Protein AF-W1W1B1-F1 (afdb_monomer_lite)

pLDDT: mean 81.7, std 10.12, range [48.09, 93.38]

Sequence (131 aa):
MFIRAHLIQILFFFVILFIMLIKMYSIADLLGRVLIVGSILFSFISYFIVKSAIMHTFIEYLNDIGVTDSIYWTVLILIIPILTTLIRPLINILDNKSPLVQFLVLFSFIVFILFILLIYMANIAYNIFDI

Structure (mmCIF, N/CA/C/O backbone):
data_AF-W1W1B1-F1
#
_entry.id   AF-W1W1B1-F1
#
loop_
_atom_site.group_PDB
_atom_site.id
_atom_site.type_symbol
_atom_site.label_atom_id
_atom_site.label_alt_id
_atom_site.label_comp_id
_atom_site.label_asym_id
_atom_site.label_entity_id
_atom_site.label_seq_id
_atom_site.pdbx_PDB_ins_code
_atom_site.Cartn_x
_atom_site.Cartn_y
_atom_site.Cartn_z
_atom_site.occupancy
_atom_site.B_iso_or_equiv
_atom_site.auth_seq_id
_atom_site.auth_comp_id
_atom_site.auth_asym_id
_atom_site.auth_atom_id
_atom_site.pdbx_PDB_model_num
ATOM 1 N N . MET A 1 1 ? 28.670 12.551 -8.054 1.00 49.62 1 MET A N 1
ATOM 2 C CA . MET A 1 1 ? 28.802 13.934 -7.528 1.00 49.62 1 MET A CA 1
ATOM 3 C C . MET A 1 1 ? 27.484 14.474 -6.954 1.00 49.62 1 MET A C 1
ATOM 5 O O . MET A 1 1 ? 27.521 15.090 -5.899 1.00 49.62 1 MET A O 1
ATOM 9 N N . PHE A 1 2 ? 26.333 14.161 -7.565 1.00 48.09 2 PHE A N 1
ATOM 10 C CA . PHE A 1 2 ? 24.982 14.560 -7.128 1.00 48.09 2 PHE A CA 1
ATOM 11 C C . PHE A 1 2 ? 24.629 14.174 -5.672 1.00 48.09 2 PHE A C 1
ATOM 13 O O . PHE A 1 2 ? 24.251 15.023 -4.871 1.00 48.09 2 PHE A O 1
ATOM 20 N N . ILE A 1 3 ? 24.872 12.916 -5.279 1.00 51.31 3 ILE A N 1
ATOM 21 C CA . ILE A 1 3 ? 24.551 12.399 -3.932 1.00 51.31 3 ILE A CA 1
ATOM 22 C C . ILE A 1 3 ? 25.295 13.153 -2.814 1.00 51.31 3 ILE A C 1
ATOM 24 O O . ILE A 1 3 ? 24.728 13.383 -1.753 1.00 51.31 3 ILE A O 1
ATOM 28 N N . ARG A 1 4 ? 26.541 13.598 -3.044 1.00 51.84 4 ARG A N 1
ATOM 29 C CA . ARG A 1 4 ? 27.339 14.326 -2.035 1.00 51.84 4 ARG A CA 1
ATOM 30 C C . ARG A 1 4 ? 26.843 15.758 -1.810 1.00 51.84 4 ARG A C 1
ATOM 32 O O . ARG A 1 4 ? 26.901 16.233 -0.683 1.00 51.84 4 ARG A O 1
ATOM 39 N N . ALA A 1 5 ? 26.362 16.422 -2.864 1.00 57.53 5 ALA A N 1
ATOM 40 C CA . ALA A 1 5 ? 25.852 17.793 -2.795 1.00 57.53 5 ALA A CA 1
ATOM 41 C C . ALA A 1 5 ? 24.464 17.866 -2.135 1.00 57.53 5 ALA A C 1
ATOM 43 O O . ALA A 1 5 ? 24.184 18.796 -1.383 1.00 57.53 5 ALA A O 1
ATOM 44 N N . HIS A 1 6 ? 23.623 16.853 -2.357 1.00 55.75 6 HIS A N 1
ATOM 45 C CA . HIS A 1 6 ? 22.270 16.797 -1.797 1.00 55.75 6 HIS A CA 1
ATOM 46 C C . HIS A 1 6 ? 22.178 16.057 -0.458 1.00 55.75 6 HIS A C 1
ATOM 48 O O . HIS A 1 6 ? 21.147 16.144 0.202 1.00 55.75 6 HIS A O 1
ATOM 54 N N . LEU A 1 7 ? 23.248 15.388 -0.006 1.00 61.78 7 LEU A N 1
ATOM 55 C CA . LEU A 1 7 ? 23.266 14.644 1.258 1.00 61.78 7 LEU A CA 1
ATOM 56 C C . LEU A 1 7 ? 22.809 15.508 2.440 1.00 61.78 7 LEU A C 1
ATOM 58 O O . LEU A 1 7 ? 21.963 15.084 3.215 1.00 61.78 7 LEU A O 1
ATOM 62 N N . ILE A 1 8 ? 23.332 16.732 2.550 1.00 68.75 8 ILE A N 1
ATOM 63 C CA . ILE A 1 8 ? 23.003 17.660 3.644 1.00 68.75 8 ILE A CA 1
ATOM 64 C C . ILE A 1 8 ? 21.533 18.089 3.585 1.00 68.75 8 ILE A C 1
ATOM 66 O O . ILE A 1 8 ? 20.877 18.155 4.619 1.00 68.75 8 ILE A O 1
ATOM 70 N N . GLN A 1 9 ? 20.995 18.333 2.387 1.00 68.06 9 GLN A N 1
ATOM 71 C CA . GLN A 1 9 ? 19.591 18.713 2.196 1.00 68.06 9 GLN A CA 1
ATOM 72 C C . GLN A 1 9 ? 18.644 17.555 2.529 1.00 68.06 9 GLN A C 1
ATOM 74 O O . GLN A 1 9 ? 17.640 17.757 3.206 1.00 68.06 9 GLN A O 1
ATOM 79 N N . ILE A 1 10 ? 19.000 16.337 2.114 1.00 69.62 10 ILE A N 1
ATOM 80 C CA . ILE A 1 10 ? 18.270 15.109 2.445 1.00 69.62 10 ILE A CA 1
ATOM 81 C C . ILE A 1 10 ? 18.288 14.887 3.961 1.00 69.62 10 ILE A C 1
ATOM 83 O O . ILE A 1 10 ? 17.246 14.639 4.562 1.00 69.62 10 ILE A O 1
ATOM 87 N N . LEU A 1 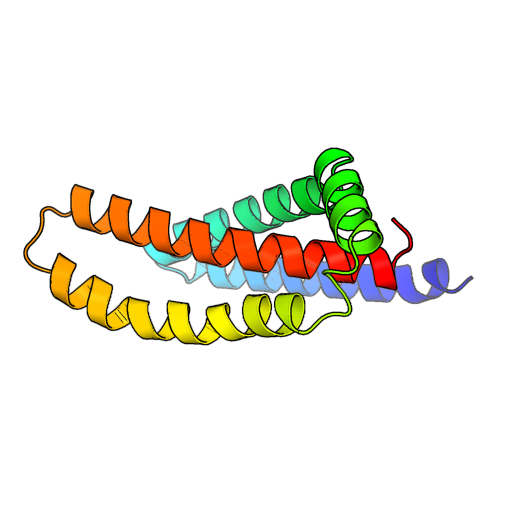11 ? 19.450 15.035 4.600 1.00 69.44 11 LEU A N 1
ATOM 88 C CA . LEU A 1 11 ? 19.600 14.846 6.042 1.00 69.44 11 LEU A CA 1
ATOM 89 C C . LEU A 1 11 ? 18.800 15.894 6.828 1.00 69.44 11 LEU A C 1
ATOM 91 O O . LEU A 1 11 ? 18.107 15.548 7.780 1.00 69.44 11 LEU A O 1
ATOM 95 N N . PHE A 1 12 ? 18.818 17.154 6.388 1.00 74.56 12 PHE A N 1
ATOM 96 C CA . PHE A 1 12 ? 18.024 18.230 6.982 1.00 74.56 12 PHE A CA 1
ATOM 97 C C . PHE A 1 12 ? 16.514 17.994 6.824 1.00 74.56 12 PHE A C 1
ATOM 99 O O . PHE A 1 12 ? 15.762 18.168 7.782 1.00 74.56 12 PHE A O 1
ATOM 106 N N . PHE A 1 13 ? 16.068 17.522 5.655 1.00 70.75 13 PHE A N 1
ATOM 107 C CA . PHE A 1 13 ? 14.673 17.140 5.418 1.00 70.75 13 PHE A CA 1
ATOM 108 C C . PHE A 1 13 ? 14.226 16.004 6.347 1.00 70.75 13 PHE A C 1
ATOM 110 O O . PHE A 1 13 ? 13.178 16.109 6.983 1.00 70.75 13 PHE A O 1
ATOM 117 N N . PHE A 1 14 ? 15.045 14.958 6.498 1.00 73.19 14 PHE A N 1
ATOM 118 C CA . PHE A 1 14 ? 14.767 13.866 7.434 1.00 73.19 14 PHE A CA 1
ATOM 119 C C . PHE A 1 14 ? 14.699 14.354 8.883 1.00 73.19 14 PHE A C 1
ATOM 121 O O . PHE A 1 14 ? 13.777 13.982 9.603 1.00 73.19 14 PHE A O 1
ATOM 128 N N . VAL A 1 15 ? 15.621 15.221 9.311 1.00 73.56 15 VAL A N 1
ATOM 129 C CA . VAL A 1 15 ? 15.606 15.802 10.664 1.00 73.56 15 VAL A CA 1
ATOM 130 C C . VAL A 1 15 ? 14.315 16.589 10.912 1.00 73.56 15 VAL A C 1
ATOM 132 O O . VAL A 1 15 ? 13.674 16.390 11.943 1.00 73.56 15 VAL A O 1
ATOM 135 N N . ILE A 1 16 ? 13.881 17.426 9.964 1.00 75.25 16 ILE A N 1
ATOM 136 C CA . ILE A 1 16 ? 12.613 18.167 10.069 1.00 75.25 16 ILE A CA 1
ATOM 137 C C . ILE A 1 16 ? 11.421 17.208 10.154 1.00 75.25 16 ILE A C 1
ATOM 139 O O . ILE A 1 16 ? 10.547 17.391 11.004 1.00 75.25 16 ILE A O 1
ATOM 143 N N . LEU A 1 17 ? 11.392 16.175 9.309 1.00 74.44 17 LEU A N 1
ATOM 144 C CA . LEU A 1 17 ? 10.331 15.169 9.297 1.00 74.44 17 LEU A CA 1
ATOM 145 C C . LEU A 1 17 ? 10.236 14.440 10.649 1.00 74.44 17 LEU A C 1
ATOM 147 O O . LEU A 1 17 ? 9.143 14.299 11.197 1.00 74.44 17 LEU A O 1
ATOM 151 N N . PHE A 1 18 ? 11.375 14.043 11.225 1.00 74.44 18 PHE A N 1
ATOM 152 C CA . PHE A 1 18 ? 11.439 13.412 12.545 1.00 74.44 18 PHE A CA 1
ATOM 153 C C . PHE A 1 18 ? 10.963 14.347 13.661 1.00 74.44 18 PHE A C 1
ATOM 155 O O . PHE A 1 18 ? 10.161 13.935 14.499 1.00 74.44 18 PHE A O 1
ATOM 162 N N . ILE A 1 19 ? 11.394 15.612 13.663 1.00 74.44 19 ILE A N 1
ATOM 163 C CA . ILE A 1 19 ? 10.936 16.611 14.644 1.00 74.44 19 ILE A CA 1
ATOM 164 C C . ILE A 1 19 ? 9.416 16.804 14.543 1.00 74.44 19 ILE A C 1
ATOM 166 O O . ILE A 1 19 ? 8.725 16.867 15.563 1.00 74.44 19 ILE A O 1
ATOM 170 N N . MET A 1 20 ? 8.877 16.858 13.323 1.00 76.62 20 MET A N 1
ATOM 171 C CA . MET A 1 20 ? 7.441 16.994 13.086 1.00 76.62 20 MET A CA 1
ATOM 172 C C . MET A 1 20 ? 6.661 15.773 13.590 1.00 76.62 20 MET A C 1
ATOM 174 O O . MET A 1 20 ? 5.655 15.942 14.278 1.00 76.62 20 MET A O 1
ATOM 178 N N . LEU A 1 21 ? 7.150 14.559 13.322 1.00 74.19 21 LEU A N 1
ATOM 179 C CA . LEU A 1 21 ? 6.558 13.310 13.812 1.00 74.19 21 LEU A CA 1
ATOM 180 C C . LEU A 1 21 ? 6.558 13.230 15.342 1.00 74.19 21 LEU A C 1
ATOM 182 O O . LEU A 1 21 ? 5.538 12.884 15.931 1.00 74.19 21 LEU A O 1
ATOM 186 N N . ILE A 1 22 ? 7.658 13.613 15.998 1.00 75.38 22 ILE A N 1
ATOM 187 C CA . ILE A 1 22 ? 7.752 13.658 17.468 1.00 75.38 22 ILE A CA 1
ATOM 188 C C . ILE A 1 22 ? 6.744 14.661 18.040 1.00 75.38 22 ILE A C 1
ATOM 190 O O . ILE A 1 22 ? 6.059 14.370 19.023 1.00 75.38 22 ILE A O 1
ATOM 194 N N . LYS A 1 23 ? 6.607 15.834 17.411 1.00 75.38 23 LYS A N 1
ATOM 195 C CA . LYS A 1 23 ? 5.634 16.849 17.826 1.00 75.38 23 LYS A CA 1
ATOM 196 C C . LYS A 1 23 ? 4.193 16.357 17.658 1.00 75.38 23 LYS A C 1
ATOM 198 O O . LYS A 1 23 ? 3.393 16.541 18.572 1.00 75.38 23 LYS A O 1
ATOM 203 N N . MET A 1 24 ? 3.872 15.700 16.542 1.00 73.50 24 MET A N 1
ATOM 204 C CA . MET A 1 24 ? 2.556 15.088 16.321 1.00 73.50 24 MET A CA 1
ATOM 205 C C . MET A 1 24 ? 2.273 13.976 17.335 1.00 73.50 24 MET A C 1
ATOM 207 O O . MET A 1 24 ? 1.194 13.949 17.913 1.00 73.50 24 MET A O 1
ATOM 211 N N . TYR A 1 25 ? 3.252 13.115 17.620 1.00 74.88 25 TYR A N 1
ATOM 212 C CA . TYR A 1 25 ? 3.126 12.051 18.617 1.00 74.88 25 TYR A CA 1
ATOM 213 C C . TYR A 1 25 ? 2.871 12.600 20.029 1.00 74.88 25 TYR A C 1
ATOM 215 O O . TYR A 1 25 ? 2.045 12.069 20.767 1.00 74.88 25 TYR A O 1
ATOM 223 N N . SER A 1 26 ? 3.543 13.693 20.402 1.00 71.44 26 SER A N 1
ATOM 224 C CA . SER A 1 26 ? 3.379 14.329 21.715 1.00 71.44 26 SER A CA 1
ATOM 225 C C . SER A 1 26 ? 1.952 14.846 21.943 1.00 71.44 26 SER A C 1
ATOM 227 O O . SER A 1 26 ? 1.387 14.651 23.021 1.00 71.44 26 SER A O 1
ATOM 229 N N . ILE A 1 27 ? 1.353 15.447 20.910 1.00 79.12 27 ILE A N 1
ATOM 230 C CA . ILE A 1 27 ? 0.033 16.099 20.976 1.00 79.12 27 ILE A CA 1
ATOM 231 C C . ILE A 1 27 ? -1.109 15.111 20.673 1.00 79.12 27 ILE A C 1
ATOM 233 O O . ILE A 1 27 ? -2.254 15.364 21.037 1.00 79.12 27 ILE A O 1
ATOM 237 N N . ALA A 1 28 ? -0.809 13.978 20.034 1.00 75.50 28 ALA A N 1
ATOM 238 C CA . ALA A 1 28 ? -1.786 12.941 19.742 1.00 75.50 28 ALA A CA 1
ATOM 239 C C . ALA A 1 28 ? -2.303 12.254 21.017 1.00 75.50 28 ALA A C 1
ATOM 241 O O . ALA A 1 28 ? -1.557 12.011 21.974 1.00 75.50 28 ALA A O 1
ATOM 242 N N . ASP A 1 29 ? -3.585 11.902 20.992 1.00 78.69 29 ASP A N 1
ATOM 243 C CA . ASP A 1 29 ? -4.222 11.016 21.959 1.00 78.69 29 ASP A CA 1
ATOM 244 C C . ASP A 1 29 ? -3.677 9.580 21.834 1.00 78.69 29 ASP A C 1
ATOM 246 O O . ASP A 1 29 ? -2.877 9.268 20.948 1.00 78.69 29 ASP A O 1
ATOM 250 N N . LEU A 1 30 ? -4.079 8.676 22.737 1.00 78.25 30 LEU A N 1
ATOM 251 C CA . LEU A 1 30 ? -3.573 7.296 22.740 1.00 78.25 30 LEU A CA 1
ATOM 252 C C . LEU A 1 30 ? -3.771 6.613 21.376 1.00 78.25 30 LEU A C 1
ATOM 254 O O . LEU A 1 30 ? -2.870 5.931 20.892 1.00 78.25 30 LEU A O 1
ATOM 258 N N . LEU A 1 31 ? -4.924 6.841 20.743 1.00 70.12 31 LEU A N 1
ATOM 259 C CA . LEU A 1 31 ? -5.253 6.283 19.438 1.00 70.12 31 LEU A CA 1
ATOM 260 C C . LEU A 1 31 ? -4.371 6.890 18.337 1.00 70.12 31 LEU A C 1
ATOM 262 O O . LEU A 1 31 ? -3.758 6.146 17.572 1.00 70.12 31 LEU A O 1
ATOM 266 N N . GLY A 1 32 ? -4.217 8.215 18.292 1.00 71.88 32 GLY A N 1
ATOM 267 C CA . GLY A 1 32 ? -3.332 8.886 17.341 1.00 71.88 32 GLY A CA 1
ATOM 268 C C . GLY A 1 32 ? -1.865 8.473 17.492 1.00 71.88 32 GLY A C 1
ATOM 269 O O . GLY A 1 32 ? -1.181 8.260 16.492 1.00 71.88 32 GLY A O 1
ATOM 270 N N . ARG A 1 33 ? -1.381 8.259 18.721 1.00 77.75 33 ARG A N 1
ATOM 271 C CA . ARG A 1 33 ? -0.024 7.743 18.987 1.00 77.75 33 ARG A CA 1
ATOM 272 C C . ARG A 1 33 ? 0.180 6.341 18.425 1.00 77.75 33 ARG A C 1
ATOM 274 O O . ARG A 1 33 ? 1.196 6.090 17.777 1.00 77.75 33 ARG A O 1
ATOM 281 N N . VAL A 1 34 ? -0.788 5.447 18.636 1.00 75.44 34 VAL A N 1
ATOM 282 C CA . VAL A 1 34 ? -0.761 4.082 18.086 1.00 75.44 34 VAL A CA 1
ATOM 283 C C . VAL A 1 34 ? -0.772 4.114 16.557 1.00 75.44 34 VAL A C 1
ATOM 285 O O . VAL A 1 34 ? 0.004 3.390 15.937 1.00 75.44 34 VAL A O 1
ATOM 288 N N . LEU A 1 35 ? -1.572 4.988 15.940 1.00 73.50 35 LEU A N 1
ATOM 289 C CA . LEU A 1 35 ? -1.600 5.149 14.483 1.00 73.50 35 LEU A CA 1
ATOM 290 C C . LEU A 1 35 ? -0.274 5.675 13.918 1.00 73.50 35 LEU A C 1
ATOM 292 O O . LEU A 1 35 ? 0.175 5.181 12.887 1.00 73.50 35 LEU A O 1
ATOM 296 N N . ILE A 1 36 ? 0.374 6.636 14.585 1.00 75.75 36 ILE A N 1
ATOM 297 C CA . ILE A 1 36 ? 1.681 7.169 14.164 1.00 75.75 36 ILE A CA 1
ATOM 298 C C . ILE A 1 36 ? 2.762 6.085 14.242 1.00 75.75 36 ILE A C 1
ATOM 300 O O . ILE A 1 36 ? 3.528 5.900 13.302 1.00 75.75 36 ILE A O 1
ATOM 304 N N . VAL A 1 37 ? 2.832 5.337 15.344 1.00 79.62 37 VAL A N 1
ATOM 305 C CA . VAL A 1 37 ? 3.817 4.250 15.480 1.00 79.62 37 VAL A CA 1
ATOM 306 C C . VAL A 1 37 ? 3.530 3.132 14.479 1.00 79.62 37 VAL A C 1
ATOM 308 O O . VAL A 1 37 ? 4.448 2.633 13.828 1.00 79.62 37 VAL A O 1
ATOM 311 N N . GLY A 1 38 ? 2.255 2.777 14.307 1.00 77.88 38 GLY A N 1
ATOM 312 C CA . GLY A 1 38 ? 1.814 1.791 13.327 1.00 77.88 38 GLY A CA 1
ATOM 313 C C . GLY A 1 38 ? 2.166 2.186 11.895 1.00 77.88 38 GLY A C 1
ATOM 314 O O . GLY A 1 38 ? 2.651 1.345 11.143 1.00 77.88 38 GLY A O 1
ATOM 315 N N . SER A 1 39 ? 2.002 3.458 11.520 1.00 74.62 39 SER A N 1
ATOM 316 C CA . SER A 1 39 ? 2.336 3.938 10.175 1.00 74.62 39 SER A CA 1
ATOM 317 C C . SER A 1 39 ? 3.842 3.944 9.915 1.00 74.62 39 SER A C 1
ATOM 319 O O . SER A 1 39 ? 4.262 3.576 8.817 1.00 74.62 39 SER A O 1
ATOM 321 N N . ILE A 1 40 ? 4.666 4.272 10.917 1.00 79.88 40 ILE A N 1
ATOM 322 C CA . ILE A 1 40 ? 6.131 4.180 10.820 1.00 79.88 40 ILE A CA 1
ATOM 323 C C . ILE A 1 40 ? 6.558 2.722 10.624 1.00 79.88 40 ILE A C 1
ATOM 325 O O . ILE A 1 40 ? 7.312 2.423 9.696 1.00 79.88 40 ILE A O 1
ATOM 329 N N . LEU A 1 41 ? 6.053 1.807 11.459 1.00 82.56 41 LEU A N 1
ATOM 330 C CA . LEU A 1 41 ? 6.348 0.375 11.346 1.00 82.56 41 LEU A CA 1
ATOM 331 C C . LEU A 1 41 ? 5.908 -0.180 9.991 1.00 82.56 41 LEU A C 1
ATOM 333 O O . LEU A 1 41 ? 6.687 -0.855 9.319 1.00 82.56 41 LEU A O 1
ATOM 337 N N . PHE A 1 42 ? 4.691 0.149 9.561 1.00 81.12 42 PHE A N 1
ATOM 338 C CA . PHE A 1 42 ? 4.168 -0.249 8.261 1.00 81.12 42 PHE A CA 1
ATOM 339 C C . PHE A 1 42 ? 5.027 0.286 7.109 1.00 81.12 42 PHE A C 1
ATOM 341 O O . PHE A 1 42 ? 5.336 -0.462 6.183 1.00 81.12 42 PHE A O 1
ATOM 348 N N . SER A 1 43 ? 5.468 1.546 7.179 1.00 80.50 43 SER A N 1
ATOM 349 C CA . SER A 1 43 ? 6.344 2.149 6.165 1.00 80.50 43 SER A CA 1
ATOM 350 C C . SER A 1 43 ? 7.696 1.440 6.094 1.00 80.50 43 SER A C 1
ATOM 352 O O . SER A 1 43 ? 8.192 1.163 5.004 1.00 80.50 43 SER A O 1
ATOM 354 N N . PHE A 1 44 ? 8.277 1.097 7.248 1.00 84.12 44 PHE A N 1
ATOM 355 C CA . PHE A 1 44 ? 9.538 0.362 7.317 1.00 84.12 44 PHE A CA 1
ATOM 356 C C . PHE A 1 44 ? 9.397 -1.038 6.711 1.00 84.12 44 PHE A C 1
ATOM 358 O O . PHE A 1 44 ? 10.177 -1.403 5.837 1.00 84.12 44 PHE A O 1
ATOM 365 N N . ILE A 1 45 ? 8.364 -1.794 7.096 1.00 86.31 45 ILE A N 1
ATOM 366 C CA . ILE A 1 45 ? 8.079 -3.122 6.528 1.00 86.31 45 ILE A CA 1
ATOM 367 C C . ILE A 1 45 ? 7.863 -3.026 5.013 1.00 86.31 45 ILE A C 1
ATOM 369 O O . ILE A 1 45 ? 8.457 -3.791 4.257 1.00 86.31 45 ILE A O 1
ATOM 373 N N . SER A 1 46 ? 7.072 -2.051 4.563 1.00 86.00 46 SER A N 1
ATOM 374 C CA . SER A 1 46 ? 6.794 -1.815 3.143 1.00 86.00 46 SER A CA 1
ATOM 375 C C . SER A 1 46 ? 8.071 -1.553 2.347 1.00 86.00 46 SER A C 1
ATOM 377 O O . SER A 1 46 ? 8.238 -2.118 1.270 1.00 86.00 46 SER A O 1
ATOM 379 N N . TYR A 1 47 ? 9.003 -0.765 2.895 1.00 85.69 47 TYR A N 1
ATOM 380 C CA . TYR A 1 47 ? 10.308 -0.524 2.279 1.00 85.69 47 TYR A CA 1
ATOM 381 C C . TYR A 1 47 ? 11.091 -1.825 2.050 1.00 85.69 47 TYR A C 1
ATOM 383 O O . TYR A 1 47 ? 11.607 -2.038 0.954 1.00 85.69 47 TYR A O 1
ATOM 391 N N . PHE A 1 48 ? 11.149 -2.723 3.041 1.00 87.50 48 PHE A N 1
ATOM 392 C CA . PHE A 1 48 ? 11.831 -4.013 2.870 1.00 87.50 48 PHE A CA 1
ATOM 393 C C . PHE A 1 48 ? 11.143 -4.916 1.859 1.00 87.50 48 PHE A C 1
ATOM 395 O O . PHE A 1 48 ? 11.836 -5.587 1.102 1.00 87.50 48 PHE A O 1
ATOM 402 N N . ILE A 1 49 ? 9.807 -4.944 1.833 1.00 87.75 49 ILE A N 1
ATOM 403 C CA . ILE A 1 49 ? 9.083 -5.766 0.860 1.00 87.75 49 ILE A CA 1
ATOM 404 C C . ILE A 1 49 ? 9.346 -5.250 -0.554 1.00 87.75 49 ILE A C 1
ATOM 406 O O . ILE A 1 49 ? 9.704 -6.048 -1.414 1.00 87.75 49 ILE A O 1
ATOM 410 N N . VAL A 1 50 ? 9.234 -3.938 -0.784 1.00 86.94 50 VAL A N 1
ATOM 411 C CA . VAL A 1 50 ? 9.516 -3.320 -2.090 1.00 86.94 50 VAL A CA 1
ATOM 412 C C . VAL A 1 50 ? 10.923 -3.669 -2.572 1.00 86.94 50 VAL A C 1
ATOM 414 O O . VAL A 1 50 ? 11.090 -4.015 -3.731 1.00 86.94 50 VAL A O 1
ATOM 417 N N . LYS A 1 51 ? 11.910 -3.648 -1.671 1.00 84.88 51 LYS A N 1
ATOM 418 C CA . LYS A 1 51 ? 13.315 -3.935 -1.988 1.00 84.88 51 LYS A CA 1
ATOM 419 C C . LYS A 1 51 ? 13.690 -5.422 -1.948 1.00 84.88 51 LYS A C 1
ATOM 421 O O . LYS A 1 51 ? 14.867 -5.772 -2.034 1.00 84.88 51 LYS A O 1
ATOM 426 N N . SER A 1 52 ? 12.726 -6.305 -1.697 1.00 89.12 52 SER A N 1
ATOM 427 C CA . SER A 1 52 ? 12.990 -7.736 -1.554 1.00 89.12 52 SER A CA 1
ATOM 428 C C . SER A 1 52 ? 13.144 -8.399 -2.919 1.00 89.12 52 SER A C 1
ATOM 430 O O . SER A 1 52 ? 12.382 -8.112 -3.838 1.00 89.12 52 SER A O 1
ATOM 432 N N . ALA A 1 53 ? 14.062 -9.364 -3.035 1.00 89.12 53 ALA A N 1
ATOM 433 C CA . ALA A 1 53 ? 14.264 -10.126 -4.272 1.00 89.12 53 ALA A CA 1
ATOM 434 C C . ALA A 1 53 ? 12.970 -10.782 -4.795 1.00 89.12 53 ALA A C 1
ATOM 436 O O . ALA A 1 53 ? 12.772 -10.893 -6.000 1.00 89.12 53 ALA A O 1
ATOM 437 N N . ILE A 1 54 ? 12.071 -11.178 -3.886 1.00 90.94 54 ILE A N 1
ATOM 438 C CA . ILE A 1 54 ? 10.768 -11.757 -4.233 1.00 90.94 54 ILE A CA 1
ATOM 439 C C . ILE A 1 54 ? 9.899 -10.729 -4.960 1.00 90.94 54 ILE A C 1
ATOM 441 O O . ILE A 1 54 ? 9.326 -11.049 -5.997 1.00 90.94 54 ILE A O 1
ATOM 445 N N . MET A 1 55 ? 9.808 -9.503 -4.436 1.00 91.44 55 MET A N 1
ATOM 446 C CA . MET A 1 55 ? 9.039 -8.441 -5.083 1.00 91.44 55 MET A CA 1
ATOM 447 C C . MET A 1 55 ? 9.663 -8.042 -6.422 1.00 91.44 55 MET A C 1
ATOM 449 O O . MET A 1 55 ? 8.927 -7.894 -7.390 1.00 91.44 55 MET A O 1
ATOM 453 N N . HIS A 1 56 ? 10.995 -7.955 -6.510 1.00 88.25 56 HIS A N 1
ATOM 454 C CA . HIS A 1 56 ? 11.685 -7.702 -7.782 1.00 88.25 56 HIS A CA 1
ATOM 455 C C . HIS A 1 56 ? 11.350 -8.764 -8.831 1.00 88.25 56 HIS A C 1
ATOM 457 O O . HIS A 1 56 ? 10.826 -8.431 -9.888 1.00 88.25 56 HIS A O 1
ATOM 463 N N . THR A 1 57 ? 11.528 -10.045 -8.494 1.00 92.00 57 THR A N 1
ATOM 464 C CA . THR A 1 57 ? 1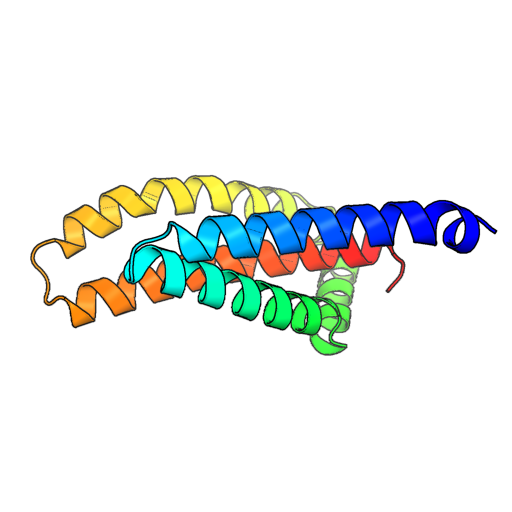1.198 -11.166 -9.395 1.00 92.00 57 THR A CA 1
ATOM 465 C C . THR A 1 57 ? 9.724 -11.137 -9.810 1.00 92.00 57 THR A C 1
ATOM 467 O O . THR A 1 57 ? 9.374 -11.472 -10.938 1.00 92.00 57 THR A O 1
ATOM 470 N N . PHE A 1 58 ? 8.832 -10.737 -8.900 1.00 92.12 58 PHE A N 1
ATOM 471 C CA . PHE A 1 58 ? 7.411 -10.606 -9.199 1.00 92.12 58 PHE A CA 1
ATOM 472 C C . PHE A 1 58 ? 7.124 -9.475 -10.197 1.00 92.12 58 PHE A C 1
ATOM 474 O O . PHE A 1 58 ? 6.352 -9.686 -11.128 1.00 92.12 58 PHE A O 1
ATOM 481 N N . ILE A 1 59 ? 7.742 -8.301 -10.038 1.00 91.00 59 ILE A N 1
ATOM 482 C CA . ILE A 1 59 ? 7.596 -7.189 -10.990 1.00 91.00 59 ILE A CA 1
ATOM 483 C C . ILE A 1 59 ? 8.202 -7.548 -12.351 1.00 91.00 59 ILE A C 1
ATOM 485 O O . ILE A 1 59 ? 7.552 -7.313 -13.366 1.00 91.00 59 ILE A O 1
ATOM 489 N N . GLU A 1 60 ? 9.377 -8.179 -12.385 1.00 90.81 60 GLU A N 1
ATOM 490 C CA . GLU A 1 60 ? 9.986 -8.685 -13.625 1.00 90.81 60 GLU A CA 1
ATOM 491 C C . GLU A 1 60 ? 9.058 -9.663 -14.341 1.00 90.81 60 GLU A C 1
ATOM 493 O O . GLU A 1 60 ? 8.771 -9.483 -15.520 1.00 90.81 60 GLU A O 1
ATOM 498 N N . TYR A 1 61 ? 8.476 -10.619 -13.614 1.00 92.62 61 TYR A N 1
ATOM 499 C CA . TYR A 1 61 ? 7.486 -11.527 -14.182 1.00 92.62 61 TYR A CA 1
ATOM 500 C C . TYR A 1 61 ? 6.293 -10.777 -14.793 1.00 92.62 61 TYR A C 1
ATOM 502 O O . TYR A 1 61 ? 5.851 -11.126 -15.886 1.00 92.62 61 TYR A O 1
ATOM 510 N N . LEU A 1 62 ? 5.768 -9.745 -14.117 1.00 90.88 62 LEU A N 1
ATOM 511 C CA . LEU A 1 62 ? 4.669 -8.928 -14.644 1.00 90.88 62 LEU A CA 1
ATOM 512 C C . LEU A 1 62 ? 5.074 -8.129 -15.892 1.00 90.88 62 LEU A C 1
ATOM 514 O O . LEU A 1 62 ? 4.247 -7.974 -16.794 1.00 90.88 62 LEU A O 1
ATOM 518 N N . ASN A 1 63 ? 6.314 -7.640 -15.951 1.00 89.56 63 ASN A N 1
ATOM 519 C CA . ASN A 1 63 ? 6.876 -6.980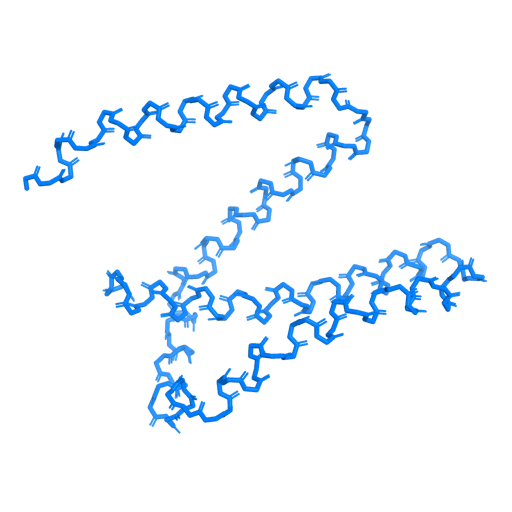 -17.129 1.00 89.56 63 ASN A CA 1
ATOM 520 C C . ASN A 1 63 ? 7.000 -7.966 -18.301 1.00 89.56 63 ASN A C 1
ATOM 522 O O . ASN A 1 63 ? 6.550 -7.660 -19.403 1.00 89.56 63 ASN A O 1
ATOM 526 N N . ASP A 1 64 ? 7.525 -9.168 -18.053 1.00 90.75 64 ASP A N 1
ATOM 527 C CA . ASP A 1 64 ? 7.763 -10.202 -19.068 1.00 90.75 64 ASP A CA 1
ATOM 528 C C . ASP A 1 64 ? 6.471 -10.666 -19.748 1.00 90.75 64 ASP A C 1
ATOM 530 O O . ASP A 1 64 ? 6.433 -10.887 -20.959 1.00 90.75 64 ASP A O 1
ATOM 534 N N . ILE A 1 65 ? 5.378 -10.780 -18.986 1.00 92.00 65 ILE A N 1
ATOM 535 C CA . ILE A 1 65 ? 4.053 -11.106 -19.537 1.00 92.00 65 ILE A CA 1
ATOM 536 C C . ILE A 1 65 ? 3.315 -9.878 -20.099 1.00 92.00 65 ILE A C 1
ATOM 538 O O . ILE A 1 65 ? 2.156 -9.988 -20.506 1.00 92.00 65 ILE A O 1
ATOM 542 N N . GLY A 1 66 ? 3.956 -8.706 -20.109 1.00 86.25 66 GLY A N 1
ATOM 543 C CA . GLY A 1 66 ? 3.427 -7.459 -20.655 1.00 86.25 66 GLY A CA 1
ATOM 544 C C . GLY A 1 66 ? 2.290 -6.841 -19.841 1.00 86.25 66 GLY A C 1
ATOM 545 O O . GLY A 1 66 ? 1.496 -6.086 -20.395 1.00 86.25 66 GLY A O 1
ATOM 546 N N . VAL A 1 67 ? 2.152 -7.157 -18.549 1.00 89.44 67 VAL A N 1
ATOM 547 C CA . VAL A 1 67 ? 1.059 -6.631 -17.716 1.00 89.44 67 VAL A CA 1
ATOM 548 C C . VAL A 1 67 ? 1.274 -5.164 -17.368 1.00 89.44 67 VAL A C 1
ATOM 550 O O . VAL A 1 67 ? 0.316 -4.400 -17.470 1.00 89.44 67 VAL A O 1
ATOM 553 N N . THR A 1 68 ? 2.481 -4.758 -16.989 1.00 83.75 68 THR A N 1
ATOM 554 C CA . THR A 1 68 ? 2.789 -3.422 -16.439 1.00 83.75 68 THR A CA 1
ATOM 555 C C . THR A 1 68 ? 2.584 -2.262 -17.417 1.00 83.75 68 THR A C 1
ATOM 557 O O . THR A 1 68 ? 2.173 -1.187 -16.989 1.00 83.75 68 THR A O 1
ATOM 560 N N . ASP A 1 69 ? 2.740 -2.503 -18.721 1.00 82.50 69 ASP A N 1
ATOM 561 C CA . ASP A 1 69 ? 2.474 -1.524 -19.790 1.00 82.50 69 ASP A CA 1
ATOM 562 C C . ASP A 1 69 ? 1.102 -1.713 -20.467 1.00 82.50 69 ASP A C 1
ATOM 564 O O . ASP A 1 69 ? 0.784 -1.079 -21.476 1.00 82.50 69 ASP A O 1
ATOM 568 N N . SER A 1 70 ? 0.256 -2.591 -19.924 1.00 88.12 70 SER A N 1
ATOM 569 C CA . SER A 1 70 ? -1.050 -2.905 -20.504 1.00 88.12 70 SER A CA 1
ATOM 570 C C . SER A 1 70 ? -2.218 -2.209 -19.806 1.00 88.12 70 SER A C 1
ATOM 572 O O . SER A 1 70 ? -2.127 -1.648 -18.710 1.00 88.12 70 SER A O 1
ATOM 574 N N . ILE A 1 71 ? -3.396 -2.361 -20.415 1.00 87.81 71 ILE A N 1
ATOM 575 C CA . ILE A 1 71 ? -4.667 -1.975 -19.804 1.00 87.81 71 ILE A CA 1
ATOM 576 C C . ILE A 1 71 ? -4.909 -2.663 -18.451 1.00 87.81 71 ILE A C 1
ATOM 578 O O . ILE A 1 71 ? -5.555 -2.070 -17.588 1.00 87.81 71 ILE A O 1
ATOM 582 N N . TYR A 1 72 ? -4.358 -3.861 -18.216 1.00 88.12 72 TYR A N 1
ATOM 583 C CA . TYR A 1 72 ? -4.505 -4.568 -16.941 1.00 88.12 72 TYR A CA 1
ATOM 584 C C . TYR A 1 72 ? -3.865 -3.792 -15.787 1.00 88.12 72 TYR A C 1
ATOM 586 O O . TYR A 1 72 ? -4.449 -3.719 -14.707 1.00 88.12 72 TYR A O 1
ATOM 594 N N . TRP A 1 73 ? -2.723 -3.140 -16.024 1.00 89.81 73 TRP A N 1
ATOM 595 C CA . TRP A 1 73 ? -2.073 -2.288 -15.029 1.00 89.81 73 TRP A CA 1
ATOM 596 C C . TRP A 1 73 ? -2.898 -1.045 -14.706 1.00 89.81 73 TRP A C 1
ATOM 598 O O . TRP A 1 73 ? -3.086 -0.687 -13.543 1.00 89.81 73 TRP A O 1
ATOM 608 N N . THR A 1 74 ? -3.474 -0.422 -15.735 1.00 86.81 74 THR A N 1
ATOM 609 C CA . THR A 1 74 ? -4.359 0.737 -15.554 1.00 86.81 74 THR A CA 1
ATOM 610 C C . THR A 1 74 ? -5.607 0.353 -14.758 1.00 86.81 74 THR A C 1
ATOM 612 O O . THR A 1 74 ? -5.988 1.058 -13.826 1.00 86.81 74 THR A O 1
ATOM 615 N N . VAL A 1 75 ? -6.217 -0.794 -15.069 1.00 89.81 75 VAL A N 1
ATOM 616 C CA . VAL A 1 75 ? -7.368 -1.327 -14.324 1.00 89.81 75 VAL A CA 1
ATOM 617 C C . VAL A 1 75 ? -6.995 -1.622 -12.869 1.00 89.81 75 VAL A C 1
ATOM 619 O O . VAL A 1 75 ? -7.756 -1.265 -11.969 1.00 89.81 75 VAL A O 1
ATOM 622 N N . LEU A 1 76 ? -5.818 -2.207 -12.620 1.00 88.19 76 LEU A N 1
ATOM 623 C CA . LEU A 1 76 ? -5.319 -2.480 -11.271 1.00 88.19 76 LEU A CA 1
ATOM 624 C C . LEU A 1 76 ? -5.184 -1.197 -10.440 1.00 88.19 76 LEU A C 1
ATOM 626 O O . LEU A 1 76 ? -5.564 -1.183 -9.276 1.00 88.19 76 LEU A O 1
ATOM 630 N N . ILE A 1 77 ? -4.689 -0.103 -11.019 1.00 85.56 77 ILE A N 1
ATOM 631 C CA . ILE A 1 77 ? -4.563 1.175 -10.302 1.00 85.56 77 ILE A CA 1
ATOM 632 C C . ILE A 1 77 ? -5.941 1.808 -10.076 1.00 85.56 77 ILE A C 1
ATOM 634 O O . ILE A 1 77 ? -6.237 2.291 -8.981 1.00 85.56 77 ILE A O 1
ATOM 638 N N . LEU A 1 78 ? -6.812 1.778 -11.088 1.00 88.00 78 LEU A N 1
ATOM 639 C CA . LEU A 1 78 ? -8.161 2.346 -11.013 1.00 88.00 78 LEU A CA 1
ATOM 640 C C . LEU A 1 78 ? -9.072 1.616 -10.020 1.00 88.00 78 LEU A C 1
ATOM 642 O O . LEU A 1 78 ? -10.060 2.196 -9.566 1.00 88.00 78 LEU A O 1
ATOM 646 N N . ILE A 1 79 ? -8.747 0.383 -9.627 1.00 89.50 79 ILE A N 1
ATOM 647 C CA . ILE A 1 79 ? -9.514 -0.319 -8.596 1.00 89.50 79 ILE A CA 1
ATOM 648 C C . ILE A 1 79 ? -9.309 0.292 -7.205 1.00 89.50 79 ILE A C 1
ATOM 650 O O . ILE A 1 79 ? -10.211 0.221 -6.378 1.00 89.50 79 ILE A O 1
ATOM 654 N N . ILE A 1 80 ? -8.173 0.949 -6.943 1.00 85.69 80 ILE A N 1
ATOM 655 C CA . ILE A 1 80 ? -7.858 1.556 -5.640 1.00 85.69 80 ILE A CA 1
ATOM 656 C C . ILE A 1 80 ? -8.902 2.609 -5.227 1.00 85.69 80 ILE A C 1
ATOM 658 O O . ILE A 1 80 ? -9.460 2.481 -4.130 1.00 85.69 80 ILE A O 1
ATOM 662 N N . PRO A 1 81 ? -9.229 3.632 -6.046 1.00 84.56 81 PRO A N 1
ATOM 663 C CA . PRO A 1 81 ? -10.265 4.595 -5.680 1.00 84.56 81 PRO A CA 1
ATOM 664 C C . PRO A 1 81 ? -11.633 3.924 -5.514 1.00 84.56 81 PRO A C 1
ATOM 666 O O . PRO A 1 81 ? -12.351 4.258 -4.575 1.00 84.56 81 PRO A O 1
ATOM 669 N N . ILE A 1 82 ? -11.968 2.927 -6.342 1.00 88.62 82 ILE A N 1
ATOM 670 C CA . ILE A 1 82 ? -13.223 2.170 -6.214 1.00 88.62 82 ILE A CA 1
ATOM 671 C C . ILE A 1 82 ? -13.279 1.459 -4.856 1.00 88.62 82 ILE A C 1
ATOM 673 O O . ILE A 1 82 ? -14.223 1.665 -4.096 1.00 88.62 82 ILE A O 1
ATOM 677 N N . LEU A 1 83 ? -12.250 0.694 -4.491 1.00 89.25 83 LEU A N 1
ATOM 678 C CA . LEU A 1 83 ? -12.163 0.018 -3.193 1.00 89.25 83 LEU A CA 1
ATOM 679 C C . LEU A 1 83 ? -12.231 1.011 -2.029 1.00 89.25 83 LEU A C 1
ATOM 681 O O . LEU A 1 83 ? -12.886 0.749 -1.024 1.00 89.25 83 LEU A O 1
ATOM 685 N N . THR A 1 84 ? -11.629 2.188 -2.185 1.00 85.19 84 THR A N 1
ATOM 686 C CA . THR A 1 84 ? -11.660 3.241 -1.162 1.00 85.19 84 THR A CA 1
ATOM 687 C C . THR A 1 84 ? -13.083 3.766 -0.940 1.00 85.19 84 THR A C 1
ATOM 689 O O . THR A 1 84 ? -13.488 3.989 0.202 1.00 85.19 84 THR A O 1
ATOM 692 N N . THR A 1 85 ? -13.896 3.891 -1.996 1.00 88.88 85 THR A N 1
ATOM 693 C CA . THR A 1 85 ? -15.314 4.279 -1.854 1.00 88.88 85 THR A CA 1
ATOM 694 C C . THR A 1 85 ? -16.152 3.236 -1.111 1.00 88.88 85 THR A C 1
ATOM 696 O O . THR A 1 85 ? -17.141 3.599 -0.473 1.00 88.88 85 THR A O 1
ATOM 699 N N . LEU A 1 86 ? -15.737 1.963 -1.119 1.00 91.31 86 LEU A N 1
ATOM 700 C CA . LEU A 1 86 ? -16.424 0.873 -0.420 1.00 91.31 86 LEU A CA 1
ATOM 701 C C . LEU A 1 86 ? -16.173 0.858 1.092 1.00 91.31 86 LEU A C 1
ATOM 703 O O . LEU A 1 86 ? -16.929 0.206 1.811 1.00 91.31 86 LEU A O 1
ATOM 707 N N . ILE A 1 87 ? -15.192 1.613 1.599 1.00 87.69 87 ILE A N 1
ATOM 708 C CA . ILE A 1 87 ? -14.899 1.683 3.040 1.00 87.69 87 ILE A CA 1
ATOM 709 C C . ILE A 1 87 ? -16.133 2.140 3.825 1.00 87.69 87 ILE A C 1
ATOM 711 O O . ILE A 1 87 ? -16.478 1.547 4.843 1.00 87.69 87 ILE A O 1
ATOM 715 N N . ARG A 1 88 ? -16.841 3.171 3.350 1.00 86.88 88 ARG A N 1
ATOM 716 C CA . ARG A 1 88 ? -18.010 3.711 4.060 1.00 86.88 88 ARG A CA 1
ATOM 717 C C . ARG A 1 88 ? -19.201 2.739 4.073 1.00 86.88 88 ARG A C 1
ATOM 719 O O . ARG A 1 88 ? -19.723 2.489 5.158 1.00 86.88 88 ARG A O 1
ATOM 726 N N . PRO A 1 89 ? -19.617 2.146 2.937 1.00 89.75 89 PRO A N 1
ATOM 727 C CA . PRO A 1 89 ? -20.576 1.043 2.937 1.00 89.75 89 PRO A CA 1
ATOM 728 C C . PRO A 1 89 ? -20.174 -0.115 3.858 1.00 89.75 89 PRO A C 1
ATOM 730 O O . PRO A 1 89 ? -21.017 -0.633 4.585 1.00 89.75 89 PRO A O 1
ATOM 733 N N . LEU A 1 90 ? -18.892 -0.491 3.866 1.00 90.56 90 LEU A N 1
ATOM 734 C CA . LEU A 1 90 ? -18.377 -1.572 4.702 1.00 90.56 90 LEU A CA 1
ATOM 735 C C . LEU A 1 90 ? -18.532 -1.255 6.195 1.00 90.56 90 LEU A C 1
ATOM 737 O O . LEU A 1 90 ? -19.052 -2.084 6.935 1.00 90.56 90 LEU A O 1
ATOM 741 N N . ILE A 1 91 ? -18.160 -0.045 6.624 1.00 90.75 91 ILE A N 1
ATOM 742 C CA . ILE A 1 91 ? -18.361 0.422 8.006 1.00 90.75 91 ILE A CA 1
ATOM 743 C C . ILE A 1 91 ? -19.845 0.351 8.387 1.00 90.75 91 ILE A C 1
ATOM 745 O O . ILE A 1 91 ? -20.177 -0.203 9.429 1.00 90.75 91 ILE A O 1
ATOM 749 N N . ASN A 1 92 ? -20.745 0.829 7.522 1.00 93.38 92 ASN A N 1
ATOM 750 C CA . ASN A 1 92 ? -22.184 0.830 7.803 1.00 93.38 92 ASN A CA 1
ATOM 751 C C . ASN A 1 92 ? -22.756 -0.587 7.997 1.00 93.38 92 ASN A C 1
ATOM 753 O O . ASN A 1 92 ? -23.619 -0.799 8.843 1.00 93.38 92 ASN A O 1
ATOM 757 N N . ILE A 1 93 ? -22.287 -1.568 7.220 1.00 93.12 93 ILE A N 1
ATOM 758 C CA . ILE A 1 93 ? -22.713 -2.973 7.360 1.00 93.12 93 ILE A CA 1
ATOM 759 C C . ILE A 1 93 ? -22.159 -3.588 8.655 1.00 93.12 93 ILE A C 1
ATOM 761 O O . ILE A 1 93 ? -22.781 -4.473 9.253 1.00 93.12 93 ILE A O 1
ATOM 765 N N . LEU A 1 94 ? -20.983 -3.132 9.084 1.00 91.94 94 LEU A N 1
ATOM 766 C CA . LEU A 1 94 ? -20.283 -3.626 10.262 1.00 91.94 94 LEU A CA 1
ATOM 767 C C . LEU A 1 94 ? -20.763 -2.991 11.571 1.00 91.94 94 LEU A C 1
ATOM 769 O O . LEU A 1 94 ? -20.557 -3.610 12.608 1.00 91.94 94 LEU A O 1
ATOM 773 N N . ASP A 1 95 ? -21.449 -1.848 11.541 1.00 90.88 95 ASP A N 1
ATOM 774 C CA . ASP A 1 95 ? -21.866 -1.076 12.727 1.00 90.88 95 ASP A CA 1
ATOM 775 C C . ASP A 1 95 ? -22.620 -1.918 13.780 1.00 90.88 95 ASP A C 1
ATOM 777 O O . ASP A 1 95 ? -22.402 -1.796 14.982 1.00 90.88 95 ASP A O 1
ATOM 781 N N . ASN A 1 96 ? -23.421 -2.888 13.323 1.00 90.56 96 ASN A N 1
ATOM 782 C CA . ASN A 1 96 ? -24.194 -3.794 14.184 1.00 90.56 96 ASN A CA 1
ATOM 783 C C . ASN A 1 96 ? -23.469 -5.107 14.551 1.00 90.56 96 ASN A C 1
ATOM 785 O O . ASN A 1 96 ? -24.074 -6.023 15.113 1.00 90.56 96 ASN A O 1
ATOM 789 N N . LYS A 1 97 ? -22.197 -5.269 14.176 1.00 92.44 97 LYS A N 1
ATOM 790 C CA . LYS A 1 97 ? -21.386 -6.465 14.468 1.00 92.44 97 LYS A CA 1
ATOM 791 C C . LYS A 1 97 ? -20.546 -6.266 15.724 1.00 92.44 97 LYS A C 1
ATOM 793 O O . LYS A 1 97 ? -20.350 -5.147 16.183 1.00 92.44 97 LYS A O 1
ATOM 798 N N . SER A 1 98 ? -20.024 -7.359 16.281 1.00 92.81 98 SER A N 1
ATOM 799 C CA . SER A 1 98 ? -19.134 -7.269 17.441 1.00 92.81 98 SER A CA 1
ATOM 800 C C . SER A 1 98 ? -17.862 -6.478 17.096 1.00 92.81 98 SER A C 1
ATOM 802 O O . SER A 1 98 ? -17.351 -6.628 15.982 1.00 92.81 98 SER A O 1
ATOM 804 N N . PRO A 1 99 ? -17.294 -5.693 18.033 1.00 84.88 99 PRO A N 1
ATOM 805 C CA . PRO A 1 99 ? -16.116 -4.860 17.767 1.00 84.88 99 PRO A CA 1
ATOM 806 C C . PRO A 1 99 ? -14.930 -5.628 17.167 1.00 84.88 99 PRO A C 1
ATOM 808 O O . PRO A 1 99 ? -14.234 -5.120 16.293 1.00 84.88 99 PRO A O 1
ATOM 811 N N . LEU A 1 100 ? -14.738 -6.885 17.584 1.00 83.31 100 LEU A N 1
ATOM 812 C CA . LEU A 1 100 ? -13.706 -7.766 17.033 1.00 83.31 100 LEU A CA 1
ATOM 813 C C . LEU A 1 100 ? -13.925 -8.046 15.535 1.00 83.31 100 LEU A C 1
ATOM 815 O O . LEU A 1 100 ? -12.983 -7.972 14.751 1.00 83.31 100 LEU A O 1
ATOM 819 N N . VAL A 1 101 ? -15.162 -8.352 15.129 1.00 88.75 101 VAL A N 1
ATOM 820 C CA . VAL A 1 101 ? -15.506 -8.613 13.721 1.00 88.75 101 VAL A CA 1
ATOM 821 C C . VAL A 1 101 ? -15.346 -7.343 12.894 1.00 88.75 101 VAL A C 1
ATOM 823 O O . VAL A 1 101 ? -14.781 -7.404 11.805 1.00 88.75 101 VAL A O 1
ATOM 826 N N . GLN A 1 102 ? -15.782 -6.195 13.422 1.00 80.94 102 GLN A N 1
ATOM 827 C CA . GLN A 1 102 ? -15.593 -4.906 12.755 1.00 80.94 102 GLN A CA 1
ATOM 828 C C . GLN A 1 102 ? -14.109 -4.641 12.483 1.00 80.94 102 GLN A C 1
ATOM 830 O O . GLN A 1 102 ? -13.726 -4.363 11.348 1.00 80.94 102 GLN A O 1
ATOM 835 N N . PHE A 1 103 ? -13.272 -4.797 13.513 1.00 80.44 103 PHE A N 1
ATOM 836 C CA . PHE A 1 103 ? -11.834 -4.589 13.413 1.00 80.44 103 PHE A CA 1
ATOM 837 C C . PHE A 1 103 ? -11.187 -5.528 12.393 1.00 80.44 103 PHE A C 1
ATOM 839 O O . PHE A 1 103 ? -10.485 -5.057 11.506 1.00 80.44 103 PHE A O 1
ATOM 846 N N . LEU A 1 104 ? -11.444 -6.838 12.474 1.00 83.69 104 LEU A N 1
ATOM 847 C CA . LEU A 1 104 ? -10.825 -7.820 11.578 1.00 83.69 104 LEU A CA 1
ATOM 848 C C . LEU A 1 104 ? -11.194 -7.584 10.111 1.00 83.69 104 LEU A C 1
ATOM 850 O O . LEU A 1 104 ? -10.321 -7.646 9.245 1.00 83.69 104 LEU A O 1
ATOM 854 N N . VAL A 1 105 ? -12.466 -7.292 9.829 1.00 90.31 105 VAL A N 1
ATOM 855 C CA . VAL A 1 105 ? -12.934 -7.070 8.455 1.00 90.31 105 VAL A CA 1
ATOM 856 C C . VAL A 1 105 ? -12.363 -5.771 7.891 1.00 90.31 105 VAL A C 1
ATOM 858 O O . VAL A 1 105 ? -11.816 -5.782 6.789 1.00 90.31 105 VAL A O 1
ATOM 861 N N . LEU A 1 106 ? -12.426 -4.666 8.643 1.00 86.25 106 LEU A N 1
ATOM 862 C CA . LEU A 1 106 ? -11.858 -3.388 8.202 1.00 86.25 106 LEU A CA 1
ATOM 863 C C . LEU A 1 106 ? -10.342 -3.479 8.030 1.00 86.25 106 LEU A C 1
ATOM 865 O O . LEU A 1 106 ? -9.811 -3.007 7.029 1.00 86.25 106 LEU A O 1
ATOM 869 N N . PHE A 1 107 ? -9.650 -4.126 8.968 1.00 83.69 107 PHE A N 1
ATOM 870 C CA . PHE A 1 107 ? -8.209 -4.327 8.897 1.00 83.69 107 PHE A CA 1
ATOM 871 C C . PHE A 1 107 ? -7.818 -5.147 7.666 1.00 83.69 107 PHE A C 1
ATOM 873 O O . PHE A 1 107 ? -6.957 -4.721 6.903 1.00 83.69 107 PHE A O 1
ATOM 880 N N . SER A 1 108 ? -8.484 -6.279 7.416 1.00 88.25 108 SER A N 1
ATOM 881 C CA . SER A 1 108 ? -8.227 -7.103 6.229 1.00 88.25 108 SER A CA 1
ATOM 882 C C . SER A 1 108 ? -8.479 -6.333 4.930 1.00 88.25 108 SER A C 1
ATOM 884 O O . SER A 1 108 ? -7.671 -6.414 4.005 1.00 88.25 108 SER A O 1
ATOM 886 N N . PHE A 1 109 ? -9.547 -5.535 4.879 1.00 90.25 109 PHE A N 1
ATOM 887 C CA . PHE A 1 109 ? -9.871 -4.719 3.712 1.00 90.25 109 PHE A CA 1
ATOM 888 C C . PHE A 1 109 ? -8.818 -3.632 3.449 1.00 90.25 109 PHE A C 1
ATOM 890 O O . PHE A 1 109 ? -8.385 -3.443 2.314 1.00 90.25 109 PHE A O 1
ATOM 897 N N . ILE A 1 110 ? -8.345 -2.961 4.502 1.00 85.44 110 ILE A N 1
ATOM 898 C CA . ILE A 1 110 ? -7.268 -1.969 4.410 1.00 85.44 110 ILE A CA 1
ATOM 899 C C . ILE A 1 110 ? -5.960 -2.633 3.965 1.00 85.44 110 ILE A C 1
ATOM 901 O O . ILE A 1 110 ? -5.303 -2.128 3.059 1.00 85.44 110 ILE A O 1
ATOM 905 N N . VAL A 1 111 ? -5.597 -3.779 4.549 1.00 86.50 111 VAL A N 1
ATOM 906 C CA . VAL A 1 111 ? -4.399 -4.543 4.161 1.00 86.50 111 VAL A CA 1
ATOM 907 C C . VAL A 1 111 ? -4.455 -4.943 2.686 1.00 86.50 111 VAL A C 1
ATOM 909 O O . VAL A 1 111 ? -3.446 -4.837 1.994 1.00 86.50 111 VAL A O 1
ATOM 912 N N . PHE A 1 112 ? -5.624 -5.336 2.178 1.00 88.81 112 PHE A N 1
ATOM 913 C CA . PHE A 1 112 ? -5.806 -5.663 0.765 1.00 88.81 112 PHE A CA 1
ATOM 914 C C . PHE A 1 112 ? -5.544 -4.461 -0.156 1.00 88.81 112 PHE A C 1
ATOM 916 O O . PHE A 1 112 ? -4.783 -4.578 -1.116 1.00 88.81 112 PHE A O 1
ATOM 923 N N . ILE A 1 113 ? -6.104 -3.287 0.161 1.00 87.44 113 ILE A N 1
ATOM 924 C CA . ILE A 1 113 ? -5.842 -2.049 -0.596 1.00 87.44 113 ILE A CA 1
ATOM 925 C C . ILE A 1 113 ? -4.349 -1.701 -0.558 1.00 87.44 113 ILE A C 1
ATOM 927 O O . ILE A 1 113 ? -3.751 -1.385 -1.588 1.00 87.44 113 ILE A O 1
ATOM 931 N N . LEU A 1 114 ? -3.737 -1.785 0.625 1.00 85.81 114 LEU A N 1
ATOM 932 C CA . LEU A 1 11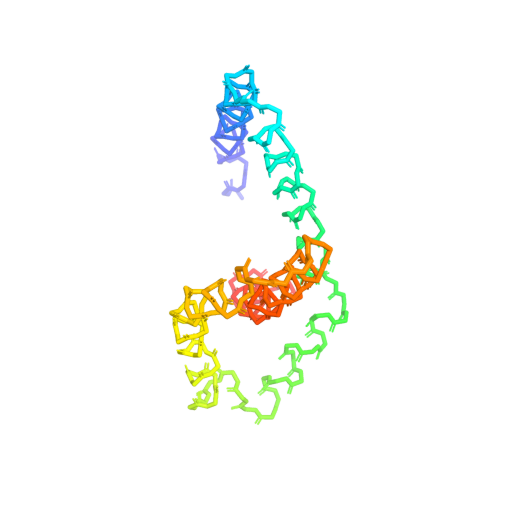4 ? -2.321 -1.491 0.821 1.00 85.81 114 LEU A CA 1
ATOM 933 C C . LEU A 1 114 ? -1.416 -2.442 0.035 1.00 85.81 114 LEU A C 1
ATOM 935 O O . LEU A 1 114 ? -0.395 -2.003 -0.483 1.00 85.81 114 LEU A O 1
ATOM 939 N N . PHE A 1 115 ?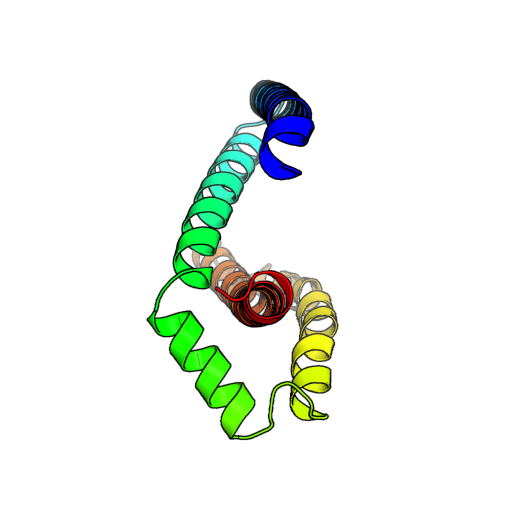 -1.789 -3.714 -0.099 1.00 87.56 115 PHE A N 1
ATOM 940 C CA . PHE A 1 115 ? -1.034 -4.684 -0.887 1.00 87.56 115 PHE A CA 1
ATOM 941 C C . PHE A 1 115 ? -1.007 -4.324 -2.380 1.00 87.56 115 PHE A C 1
ATOM 943 O O . PHE A 1 115 ? 0.056 -4.354 -2.997 1.00 87.56 115 PHE A O 1
ATOM 950 N N . ILE A 1 116 ? -2.143 -3.904 -2.949 1.00 89.50 116 ILE A N 1
ATOM 951 C CA . ILE A 1 116 ? -2.207 -3.430 -4.344 1.00 89.50 116 ILE A CA 1
ATOM 952 C C . ILE A 1 116 ? -1.327 -2.186 -4.522 1.00 89.50 116 ILE A C 1
ATOM 954 O O . ILE A 1 116 ? -0.548 -2.097 -5.472 1.00 89.50 116 ILE A O 1
ATOM 958 N N . LEU A 1 117 ? -1.406 -1.242 -3.578 1.00 88.00 117 LEU A N 1
ATOM 959 C CA . LEU A 1 117 ? -0.579 -0.037 -3.596 1.00 88.00 117 LEU A CA 1
ATOM 960 C C . LEU A 1 117 ? 0.918 -0.372 -3.5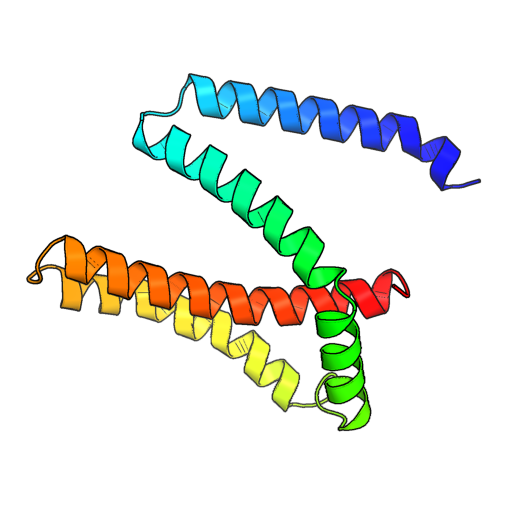10 1.00 88.00 117 LEU A C 1
ATOM 962 O O . LEU A 1 117 ? 1.731 0.271 -4.168 1.00 88.00 117 LEU A O 1
ATOM 966 N N . LEU A 1 118 ? 1.285 -1.389 -2.731 1.00 89.06 118 LEU A N 1
ATOM 967 C CA . LEU A 1 118 ? 2.665 -1.835 -2.577 1.00 89.06 118 LEU A CA 1
ATOM 968 C C . LEU A 1 118 ? 3.251 -2.357 -3.897 1.00 89.06 118 LEU A C 1
ATOM 970 O O . LEU A 1 118 ? 4.376 -2.002 -4.235 1.00 89.06 118 LEU A O 1
ATOM 974 N N . ILE A 1 119 ? 2.482 -3.146 -4.654 1.00 89.06 119 ILE A N 1
ATOM 975 C CA . ILE A 1 119 ? 2.881 -3.645 -5.982 1.00 89.06 119 ILE A CA 1
ATOM 976 C C . ILE A 1 119 ? 3.122 -2.471 -6.939 1.00 89.06 119 ILE A C 1
ATOM 978 O O . ILE A 1 119 ? 4.135 -2.427 -7.636 1.00 89.06 119 ILE A O 1
ATOM 982 N N . TYR A 1 120 ? 2.225 -1.483 -6.934 1.00 87.12 120 TYR A N 1
ATOM 983 C CA . TYR A 1 120 ? 2.386 -0.274 -7.741 1.00 87.12 120 TYR A CA 1
ATOM 984 C C . TYR A 1 120 ? 3.656 0.507 -7.369 1.00 87.12 120 TYR A C 1
ATOM 986 O O . TYR A 1 120 ? 4.436 0.887 -8.244 1.00 87.12 120 TYR A O 1
ATOM 994 N N . MET A 1 121 ? 3.899 0.704 -6.069 1.00 84.81 121 MET A N 1
ATOM 995 C CA . MET A 1 121 ? 5.098 1.386 -5.576 1.00 84.81 121 MET A CA 1
ATOM 996 C C . MET A 1 121 ? 6.381 0.620 -5.911 1.00 84.81 121 MET A C 1
ATOM 998 O O . MET A 1 121 ? 7.392 1.252 -6.211 1.00 84.81 121 MET A O 1
ATOM 1002 N N . ALA A 1 122 ? 6.348 -0.714 -5.903 1.00 86.56 122 ALA A N 1
ATOM 1003 C CA . ALA A 1 122 ? 7.481 -1.540 -6.302 1.00 86.56 122 ALA A CA 1
ATOM 1004 C C . ALA A 1 122 ? 7.830 -1.369 -7.787 1.00 86.56 122 ALA A C 1
ATOM 1006 O O . ALA A 1 122 ? 8.996 -1.161 -8.108 1.00 86.56 122 ALA A O 1
ATOM 1007 N N . ASN A 1 123 ? 6.834 -1.348 -8.677 1.00 87.56 123 ASN A N 1
ATOM 1008 C CA . ASN A 1 123 ? 7.061 -1.089 -10.102 1.00 87.56 123 ASN A CA 1
ATOM 1009 C C . ASN A 1 123 ? 7.655 0.307 -10.364 1.00 87.56 123 ASN A C 1
ATOM 1011 O O . ASN A 1 123 ? 8.571 0.461 -11.166 1.00 87.56 123 ASN A O 1
ATOM 1015 N N . ILE A 1 124 ? 7.172 1.337 -9.656 1.00 84.12 124 ILE A N 1
ATOM 1016 C CA . ILE A 1 124 ? 7.771 2.680 -9.729 1.00 84.12 124 ILE A CA 1
ATOM 1017 C C . ILE A 1 124 ? 9.224 2.646 -9.261 1.00 84.12 124 ILE A C 1
ATOM 1019 O O . ILE A 1 124 ? 10.089 3.241 -9.901 1.00 84.12 124 ILE A O 1
ATOM 1023 N N . ALA A 1 125 ? 9.489 1.990 -8.129 1.00 81.69 125 ALA A N 1
ATOM 1024 C CA . ALA A 1 125 ? 10.830 1.920 -7.574 1.00 81.69 125 ALA A CA 1
ATOM 1025 C C . ALA A 1 125 ? 11.801 1.235 -8.545 1.00 81.69 125 ALA A C 1
ATOM 1027 O O . ALA A 1 125 ? 12.898 1.747 -8.744 1.00 81.69 125 ALA A O 1
ATOM 1028 N N . TYR A 1 126 ? 11.365 0.152 -9.191 1.00 80.56 126 TYR A N 1
ATOM 1029 C CA . TYR A 1 126 ? 12.109 -0.543 -10.240 1.00 80.56 126 TYR A CA 1
ATOM 1030 C C . TYR A 1 126 ? 12.437 0.397 -11.410 1.00 80.56 126 TYR A C 1
ATOM 1032 O O . TYR A 1 126 ? 13.602 0.664 -11.686 1.00 80.56 126 TYR A O 1
ATOM 1040 N N . ASN A 1 127 ? 11.415 1.018 -12.010 1.00 78.12 127 ASN A N 1
ATOM 1041 C CA . ASN A 1 127 ? 11.577 1.863 -13.199 1.00 78.12 127 ASN A CA 1
ATOM 1042 C C . ASN A 1 127 ? 12.383 3.153 -12.959 1.00 78.12 127 ASN A C 1
ATOM 1044 O O . ASN A 1 127 ? 12.951 3.705 -13.899 1.00 78.12 127 ASN A O 1
ATOM 1048 N N . ILE A 1 128 ? 12.390 3.690 -11.733 1.00 74.50 128 ILE A N 1
ATOM 1049 C CA . ILE A 1 128 ? 13.102 4.937 -11.403 1.00 74.50 128 ILE A CA 1
ATOM 1050 C C . ILE A 1 128 ? 14.523 4.671 -10.908 1.00 74.50 128 ILE A C 1
ATOM 1052 O O . ILE A 1 128 ? 15.421 5.470 -11.179 1.00 74.50 128 ILE A O 1
ATOM 1056 N N . PHE A 1 129 ? 14.717 3.615 -10.120 1.00 64.19 129 PHE A N 1
ATOM 1057 C CA . PHE A 1 129 ? 15.962 3.409 -9.386 1.00 64.19 129 PHE A CA 1
ATOM 1058 C C . PHE A 1 129 ? 16.812 2.249 -9.909 1.00 64.19 129 PHE A C 1
ATOM 1060 O O . PHE A 1 129 ? 17.910 2.087 -9.377 1.00 64.19 129 PHE A O 1
ATOM 1067 N N . ASP A 1 130 ? 16.354 1.497 -10.924 1.00 58.28 130 ASP A N 1
ATOM 1068 C CA . ASP A 1 130 ? 17.065 0.327 -11.478 1.00 58.28 130 ASP A CA 1
ATOM 1069 C C . ASP A 1 130 ? 17.508 -0.644 -10.356 1.00 58.28 130 ASP A C 1
ATOM 1071 O O . ASP A 1 130 ? 18.607 -1.202 -10.366 1.00 58.28 130 ASP A O 1
ATOM 1075 N N . ILE A 1 131 ? 16.678 -0.758 -9.310 1.00 53.09 131 ILE A N 1
ATOM 1076 C CA . ILE A 1 131 ? 16.878 -1.698 -8.194 1.00 53.09 131 ILE A CA 1
ATOM 1077 C C . ILE A 1 131 ? 16.295 -3.039 -8.607 1.00 53.09 131 ILE A C 1
ATOM 1079 O O . ILE A 1 131 ? 15.171 -3.018 -9.154 1.00 53.09 131 ILE A O 1
#

Radius of gyration: 18.74 Å; chains: 1; bounding box: 53×30×43 Å

Foldseek 3Di:
DVCVVCVVVVVVVVVVVVVVLVVQCVPDDPVSVCVSVVVVVVVVVLVCCLVDPVLVVVLVVCVVVVNCVDPNVVVLVVVLVVLVVCLVVLLVVCVPPDPVVSCVVSVVSVVVSVVSVSSVVSNVCCVPPVD

Secondary structure (DSSP, 8-state):
-HHHHHHHHHHHHHHHHHHHHHHHHHHS-HHHHHHHHHHHHHHHHHHHHHTSHHHHHHHHHHHHTT-TTSHHHHHHHHHHHHHHHHHHHHHHHHTTS-HHHHHHHHHHHHHHHHHHHHHHHHHHHHHHH--